Protein AF-A0AB35VUW5-F1 (afdb_monomer_lite)

pLDDT: mean 84.94, std 10.2, range [51.81, 95.38]

Sequence (110 aa):
MTDLNKEREAFEKLSEIAEILNEEKSHFNGDFYDLPFNSCAESFINGAWYAWQEKAKAQAVPEGYVLVPKVANKKMVNAGYEAHDGFYTNGQVQDVYQAMIKAIESGAEQ

Structure (mmCIF, N/CA/C/O backbone):
data_AF-A0AB35VUW5-F1
#
_entry.id   AF-A0AB35VUW5-F1
#
loop_
_atom_site.group_PDB
_atom_site.id
_atom_site.type_symbol
_atom_site.label_atom_id
_atom_site.label_alt_id
_atom_site.label_comp_id
_atom_site.label_asym_id
_atom_site.label_entity_id
_atom_site.label_seq_id
_atom_site.pdbx_PDB_ins_code
_atom_site.Cartn_x
_atom_site.Cartn_y
_atom_site.Cartn_z
_atom_site.occupancy
_atom_site.B_iso_or_equiv
_atom_site.auth_seq_id
_atom_site.auth_comp_id
_atom_site.auth_asym_id
_atom_site.auth_atom_id
_atom_site.pdbx_PDB_model_num
ATOM 1 N N . MET A 1 1 ? -2.215 -9.353 1.367 1.00 53.69 1 MET A N 1
ATOM 2 C CA . MET A 1 1 ? -1.343 -9.789 0.259 1.00 53.69 1 MET A CA 1
ATOM 3 C C . MET A 1 1 ? -1.299 -8.661 -0.754 1.00 53.69 1 MET A C 1
ATOM 5 O O . MET A 1 1 ? -2.361 -8.234 -1.194 1.00 53.69 1 MET A O 1
ATOM 9 N N . THR A 1 2 ? -0.117 -8.110 -1.021 1.00 66.81 2 THR A N 1
ATOM 10 C CA . THR A 1 2 ? 0.065 -7.042 -2.011 1.00 66.81 2 THR A CA 1
ATOM 11 C C . THR A 1 2 ? -0.295 -7.577 -3.392 1.00 66.81 2 THR A C 1
ATOM 13 O O . THR A 1 2 ? 0.171 -8.645 -3.784 1.00 66.81 2 THR A O 1
ATOM 16 N N . ASP A 1 3 ? -1.162 -6.864 -4.105 1.00 80.12 3 ASP A N 1
ATOM 17 C CA . ASP A 1 3 ? -1.543 -7.214 -5.470 1.00 80.12 3 ASP A CA 1
ATOM 18 C C . ASP A 1 3 ? -0.406 -6.799 -6.411 1.00 80.12 3 ASP A C 1
ATOM 20 O O . ASP A 1 3 ? -0.316 -5.646 -6.832 1.00 80.12 3 ASP A O 1
ATOM 24 N N . LEU A 1 4 ? 0.498 -7.739 -6.694 1.00 78.94 4 LEU A N 1
ATOM 25 C CA . LEU A 1 4 ? 1.692 -7.502 -7.510 1.00 78.94 4 LEU A CA 1
ATOM 26 C C . LEU A 1 4 ? 1.361 -6.975 -8.914 1.00 78.94 4 LEU A C 1
ATOM 28 O O . LEU A 1 4 ? 2.163 -6.240 -9.486 1.00 78.94 4 LEU A O 1
ATOM 32 N N . ASN A 1 5 ? 0.173 -7.280 -9.449 1.00 82.62 5 ASN A N 1
ATOM 33 C CA . ASN A 1 5 ? -0.254 -6.748 -10.742 1.00 82.62 5 ASN A CA 1
ATOM 34 C C . ASN A 1 5 ? -0.567 -5.252 -10.659 1.00 82.62 5 ASN A C 1
ATOM 36 O O . ASN A 1 5 ? -0.167 -4.503 -11.547 1.00 82.62 5 ASN A O 1
ATOM 40 N N . LYS A 1 6 ? -1.212 -4.797 -9.578 1.00 86.44 6 LYS A N 1
ATOM 41 C CA . LYS A 1 6 ? -1.453 -3.361 -9.357 1.00 86.44 6 LYS A CA 1
ATOM 42 C C . LYS A 1 6 ? -0.163 -2.589 -9.115 1.00 86.44 6 LYS A C 1
ATOM 44 O O . LYS A 1 6 ? -0.031 -1.473 -9.609 1.00 86.44 6 LYS A O 1
ATOM 49 N N . GLU A 1 7 ? 0.787 -3.179 -8.392 1.00 89.19 7 GLU A N 1
ATOM 50 C CA . GLU A 1 7 ? 2.104 -2.568 -8.178 1.00 89.19 7 GLU A CA 1
ATOM 51 C C . GLU A 1 7 ? 2.897 -2.450 -9.484 1.00 89.19 7 GLU A C 1
ATOM 53 O O . GLU A 1 7 ? 3.497 -1.407 -9.737 1.00 89.19 7 GLU A O 1
ATOM 58 N N . ARG A 1 8 ? 2.833 -3.467 -10.356 1.00 91.12 8 ARG A N 1
ATOM 59 C CA . ARG A 1 8 ? 3.411 -3.395 -11.706 1.00 91.12 8 ARG A CA 1
ATOM 60 C C . ARG A 1 8 ? 2.771 -2.282 -12.529 1.00 91.12 8 ARG A C 1
ATOM 62 O O . ARG A 1 8 ? 3.484 -1.446 -13.065 1.00 91.12 8 ARG A O 1
ATOM 69 N N . GLU A 1 9 ? 1.441 -2.212 -12.577 1.00 91.88 9 GLU A N 1
ATOM 70 C CA . GLU A 1 9 ? 0.739 -1.144 -13.303 1.00 91.88 9 GLU A CA 1
ATOM 71 C C . GLU A 1 9 ? 1.081 0.259 -12.782 1.00 91.88 9 GLU A C 1
ATOM 73 O O . GLU A 1 9 ? 1.069 1.220 -13.550 1.00 91.88 9 GLU A O 1
ATOM 78 N N . ALA A 1 10 ? 1.336 0.409 -11.479 1.00 92.06 10 ALA A N 1
ATOM 79 C CA . ALA A 1 10 ? 1.767 1.675 -10.894 1.00 92.06 10 ALA A CA 1
ATOM 80 C C . ALA A 1 10 ? 3.214 2.015 -11.281 1.00 92.06 10 ALA A C 1
ATOM 82 O O . ALA A 1 10 ? 3.493 3.160 -11.636 1.00 92.06 10 ALA A O 1
ATOM 83 N N . PHE A 1 11 ? 4.106 1.023 -11.261 1.00 94.38 11 PHE A N 1
ATOM 84 C CA . PHE A 1 11 ? 5.494 1.156 -11.696 1.00 94.38 11 PHE A CA 1
ATOM 85 C C . PHE A 1 11 ? 5.602 1.535 -13.183 1.00 94.38 11 PHE A C 1
ATOM 87 O O . PHE A 1 11 ? 6.298 2.488 -13.523 1.00 94.38 11 PHE A O 1
ATOM 94 N N . GLU A 1 12 ? 4.850 0.863 -14.061 1.00 93.69 12 GLU A N 1
ATOM 95 C CA . GLU A 1 12 ? 4.838 1.115 -15.514 1.00 93.69 12 GLU A CA 1
ATOM 96 C C . GLU A 1 12 ? 4.296 2.507 -15.887 1.00 93.69 12 GLU A C 1
ATOM 98 O O . GLU A 1 12 ? 4.541 2.987 -16.990 1.00 93.69 12 GLU A O 1
ATOM 103 N N . LYS A 1 13 ? 3.565 3.175 -14.983 1.00 95.38 13 LYS A N 1
ATOM 104 C CA . LYS A 1 13 ? 3.016 4.529 -15.190 1.00 95.38 13 LYS A CA 1
ATOM 105 C C . LYS A 1 13 ? 3.965 5.656 -14.782 1.00 95.38 13 LYS A C 1
ATOM 107 O O . LYS A 1 13 ? 3.630 6.820 -15.008 1.00 95.38 13 LYS A O 1
ATOM 112 N N . LEU A 1 14 ? 5.106 5.352 -14.161 1.00 95.12 14 LEU A N 1
ATOM 113 C CA . LEU A 1 14 ? 6.129 6.361 -13.881 1.00 95.12 14 LEU A CA 1
ATOM 114 C C . LEU A 1 14 ? 6.665 6.901 -15.207 1.00 95.12 14 LEU A C 1
ATOM 116 O O . LEU A 1 14 ? 6.961 6.112 -16.097 1.00 95.12 14 LEU A O 1
ATOM 120 N N . SER A 1 15 ? 6.800 8.222 -15.335 1.00 93.62 15 SER A N 1
ATOM 121 C CA . SER A 1 15 ? 7.176 8.891 -16.589 1.00 93.62 15 SER A CA 1
ATOM 122 C C . SER A 1 15 ? 8.413 8.281 -17.246 1.00 93.62 15 SER A C 1
ATOM 124 O O . SER A 1 15 ? 8.359 7.880 -18.404 1.00 93.62 15 SER A O 1
ATOM 126 N N . GLU A 1 16 ? 9.490 8.144 -16.478 1.00 91.12 16 GLU A N 1
ATOM 127 C CA . GLU A 1 16 ? 10.781 7.636 -16.933 1.00 91.12 16 GLU A CA 1
ATOM 128 C C . GLU A 1 16 ? 10.717 6.148 -17.291 1.00 91.12 16 GLU A C 1
ATOM 130 O O . GLU A 1 16 ? 11.391 5.698 -18.210 1.00 91.12 16 GLU A O 1
ATOM 135 N N . ILE A 1 17 ? 9.888 5.370 -16.589 1.00 93.00 17 ILE A N 1
ATOM 136 C CA . ILE A 1 17 ? 9.701 3.948 -16.889 1.00 93.00 17 ILE A CA 1
ATOM 137 C C . ILE A 1 17 ? 8.870 3.794 -18.162 1.00 93.00 17 ILE A C 1
ATOM 139 O O . ILE A 1 17 ? 9.279 3.080 -19.071 1.00 93.00 17 ILE A O 1
ATOM 143 N N . ALA A 1 18 ? 7.742 4.496 -18.263 1.00 92.06 18 ALA A N 1
ATOM 144 C CA . ALA A 1 18 ? 6.853 4.451 -19.418 1.00 92.06 18 ALA A CA 1
ATOM 145 C C . ALA A 1 18 ? 7.576 4.827 -20.721 1.00 92.06 18 ALA A C 1
ATOM 147 O O . ALA A 1 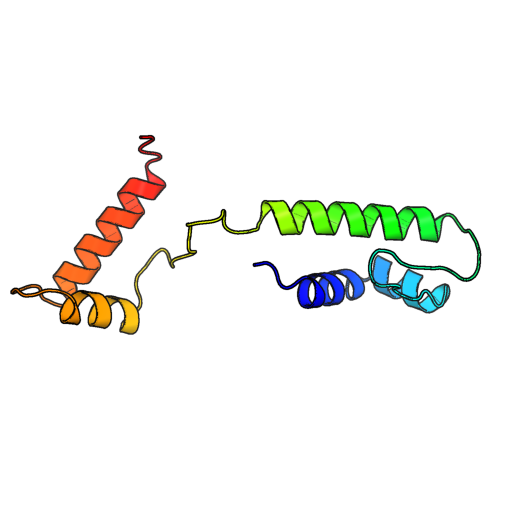18 ? 7.349 4.192 -21.751 1.00 92.06 18 ALA A O 1
ATOM 148 N N . GLU A 1 19 ? 8.453 5.834 -20.666 1.00 90.50 19 GLU A N 1
ATOM 149 C CA . GLU A 1 19 ? 9.286 6.253 -21.795 1.00 90.50 19 GLU A CA 1
ATOM 150 C C . GLU A 1 19 ? 10.202 5.114 -22.256 1.00 90.50 19 GLU A C 1
ATOM 152 O O . GLU A 1 19 ? 10.105 4.685 -23.406 1.00 90.50 19 GLU A O 1
ATOM 157 N N . ILE A 1 20 ? 10.988 4.532 -21.344 1.00 88.00 20 ILE A N 1
ATOM 158 C CA . ILE A 1 20 ? 11.912 3.437 -21.671 1.00 88.00 20 ILE A CA 1
ATOM 159 C C . ILE A 1 20 ? 11.158 2.197 -22.180 1.00 88.00 20 ILE A C 1
ATOM 161 O O . ILE A 1 20 ? 11.548 1.612 -23.191 1.00 88.00 20 ILE A O 1
ATOM 165 N N . LEU A 1 21 ? 10.064 1.795 -21.520 1.00 88.50 21 LEU A N 1
ATOM 166 C CA . LEU A 1 21 ? 9.268 0.629 -21.930 1.00 88.50 21 LEU A CA 1
ATOM 167 C C . LEU A 1 21 ? 8.733 0.790 -23.364 1.00 88.50 21 LEU A C 1
ATOM 169 O O . LEU A 1 21 ? 8.677 -0.185 -24.119 1.00 88.50 21 LEU A O 1
ATOM 173 N N . ASN A 1 22 ? 8.344 2.014 -23.739 1.00 87.44 22 ASN A N 1
ATOM 174 C CA . ASN A 1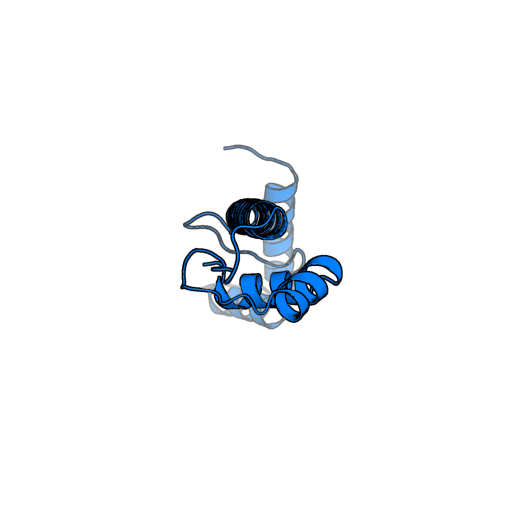 22 ? 7.816 2.338 -25.060 1.00 87.44 22 ASN A CA 1
ATOM 175 C C . ASN A 1 22 ? 8.912 2.440 -26.133 1.00 87.44 22 ASN A C 1
ATOM 177 O O . ASN A 1 22 ? 8.732 1.909 -27.231 1.00 87.44 22 ASN A O 1
ATOM 181 N N . GLU A 1 23 ? 10.031 3.104 -25.834 1.00 85.62 23 GLU A N 1
ATOM 182 C CA . GLU A 1 23 ? 11.155 3.257 -2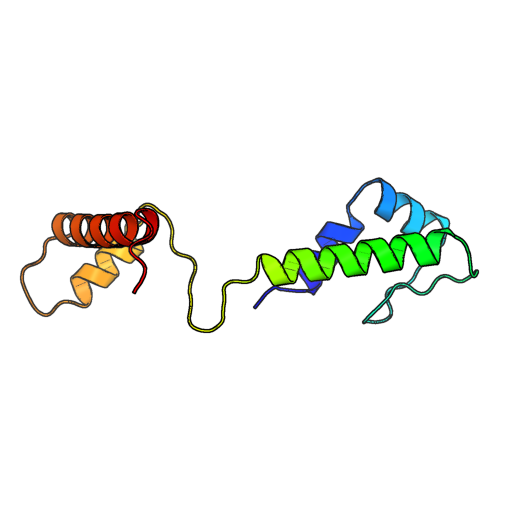6.769 1.00 85.62 23 GLU A CA 1
ATOM 183 C C . GLU A 1 23 ? 11.801 1.914 -27.102 1.00 85.62 23 GLU A C 1
ATOM 185 O O . GLU A 1 23 ? 12.007 1.579 -28.272 1.00 85.62 23 GLU A O 1
ATOM 190 N N . GLU A 1 24 ? 12.053 1.113 -26.073 1.00 81.88 24 GLU A N 1
ATOM 191 C CA . GLU A 1 24 ? 12.784 -0.138 -26.209 1.00 81.88 24 GLU A CA 1
ATOM 192 C C . GLU A 1 24 ? 11.874 -1.341 -26.512 1.00 81.88 24 GLU A C 1
ATOM 194 O O . GLU A 1 24 ? 12.357 -2.452 -26.730 1.00 81.88 24 GLU A O 1
ATOM 199 N N . LYS A 1 25 ? 10.547 -1.140 -26.552 1.00 81.31 25 LYS A N 1
ATOM 200 C CA . LYS A 1 25 ? 9.537 -2.190 -26.795 1.00 81.31 25 LYS A CA 1
ATOM 201 C C . LYS A 1 25 ? 9.716 -3.407 -25.880 1.00 81.31 25 LYS A C 1
ATOM 203 O O . LYS A 1 25 ? 9.618 -4.550 -26.323 1.00 81.31 25 LYS A O 1
ATOM 208 N N . SER A 1 26 ? 10.006 -3.148 -24.610 1.00 80.50 26 SER A N 1
ATOM 209 C CA . SER A 1 26 ? 10.232 -4.198 -23.617 1.00 80.50 26 SER A CA 1
ATOM 210 C C . SER A 1 26 ? 8.970 -5.020 -23.348 1.00 80.50 26 SER A C 1
ATOM 212 O O . SER A 1 26 ? 7.847 -4.514 -23.467 1.00 80.50 26 SER A O 1
ATOM 214 N N . HIS A 1 27 ? 9.152 -6.255 -22.892 1.00 84.06 27 HIS A N 1
ATOM 215 C CA . HIS A 1 27 ? 8.058 -7.130 -22.490 1.00 84.06 27 HIS A CA 1
ATOM 216 C C . HIS A 1 27 ? 8.292 -7.690 -21.091 1.00 84.06 27 HIS A C 1
ATOM 218 O O . HIS A 1 27 ? 9.360 -8.208 -20.790 1.00 84.06 27 HIS A O 1
ATOM 224 N N . PHE A 1 28 ? 7.275 -7.620 -20.236 1.00 87.81 28 PHE A N 1
ATOM 225 C CA . PHE A 1 28 ? 7.326 -8.248 -18.921 1.00 87.81 28 PHE A CA 1
ATOM 226 C C . PHE A 1 28 ? 7.095 -9.761 -19.046 1.00 87.81 28 PHE A C 1
ATOM 228 O O . PHE A 1 28 ? 6.059 -10.183 -19.563 1.00 87.81 28 PHE A O 1
ATOM 235 N N . ASN A 1 29 ? 8.037 -10.576 -18.567 1.00 87.38 29 ASN A N 1
ATOM 236 C CA . ASN A 1 29 ? 7.993 -12.040 -18.693 1.00 87.38 29 ASN A CA 1
ATOM 237 C C . ASN A 1 29 ? 7.388 -12.764 -17.476 1.00 87.38 29 ASN A C 1
ATOM 239 O O . ASN A 1 29 ? 7.259 -13.987 -17.486 1.00 87.38 29 ASN A O 1
ATOM 243 N N . GLY A 1 30 ? 6.985 -12.014 -16.450 1.00 84.50 30 GLY A N 1
ATOM 244 C CA . GLY A 1 30 ? 6.441 -12.538 -15.195 1.00 84.50 30 GLY A CA 1
ATOM 245 C C . GLY A 1 30 ? 7.305 -12.185 -13.991 1.00 84.50 30 GLY A C 1
ATOM 246 O O . GLY A 1 30 ? 6.759 -11.894 -12.928 1.00 84.50 30 GLY A O 1
ATOM 247 N N . ASP A 1 31 ? 8.620 -12.109 -14.189 1.00 84.75 31 ASP A N 1
ATOM 248 C CA . ASP A 1 31 ? 9.579 -11.776 -13.135 1.00 84.75 31 ASP A CA 1
ATOM 249 C C . ASP A 1 31 ? 10.313 -10.461 -13.441 1.00 84.75 31 ASP A C 1
ATOM 251 O O . ASP A 1 31 ? 10.421 -9.591 -12.570 1.00 84.75 31 ASP A O 1
ATOM 255 N N . PHE A 1 32 ? 10.741 -10.282 -14.694 1.00 87.00 32 PHE A N 1
ATOM 256 C CA . PHE A 1 32 ? 11.552 -9.158 -15.169 1.00 87.00 32 PHE A CA 1
ATOM 257 C C . PHE A 1 32 ? 11.071 -8.631 -16.529 1.00 87.00 32 PHE A C 1
ATOM 259 O O . PHE A 1 32 ? 10.193 -9.210 -17.175 1.00 87.00 32 PHE A O 1
ATOM 266 N N . TYR A 1 33 ? 11.640 -7.505 -16.956 1.00 89.06 33 TYR A N 1
ATOM 267 C CA . TYR A 1 33 ? 11.448 -6.953 -18.292 1.00 89.06 33 TYR A CA 1
ATOM 268 C C . TYR A 1 33 ? 12.544 -7.470 -19.221 1.00 89.06 33 TYR A C 1
ATOM 270 O O . TYR A 1 33 ? 13.728 -7.232 -18.975 1.00 89.06 33 TYR A O 1
ATOM 278 N N . ASP A 1 34 ? 12.124 -8.142 -20.290 1.00 84.94 34 ASP A N 1
ATOM 279 C CA . ASP A 1 34 ? 12.976 -8.564 -21.394 1.00 84.94 34 ASP A CA 1
ATOM 280 C C . ASP A 1 34 ? 13.015 -7.455 -22.444 1.00 84.94 34 ASP A C 1
ATOM 282 O O . ASP A 1 34 ? 11.976 -6.986 -22.928 1.00 84.94 34 ASP A O 1
ATOM 286 N N . LEU A 1 35 ? 14.224 -7.046 -22.811 1.00 73.81 35 LEU A N 1
ATOM 287 C CA . LEU A 1 35 ? 14.463 -6.035 -23.830 1.00 73.81 35 LEU A CA 1
ATOM 288 C C . LEU A 1 35 ? 15.104 -6.678 -25.069 1.00 73.81 35 LEU A C 1
ATOM 290 O O . LEU A 1 35 ? 15.977 -7.538 -24.943 1.00 73.81 35 LEU A O 1
ATOM 294 N N . PRO A 1 36 ? 14.680 -6.298 -26.290 1.00 68.75 36 PRO A N 1
ATOM 295 C CA . PRO A 1 36 ? 15.170 -6.904 -27.531 1.00 68.75 36 PRO A CA 1
ATOM 296 C C . PRO A 1 36 ? 16.661 -6.638 -27.798 1.00 68.75 36 PRO A C 1
ATOM 298 O O . PRO A 1 36 ? 17.266 -7.329 -28.620 1.00 68.75 36 PRO A O 1
ATOM 301 N N . PHE A 1 37 ? 17.266 -5.674 -27.099 1.00 63.62 37 PHE A N 1
ATOM 302 C CA . PHE A 1 37 ? 18.696 -5.389 -27.130 1.00 63.62 37 PHE A CA 1
ATOM 303 C C . PHE A 1 37 ? 19.219 -5.253 -25.701 1.00 63.62 37 PHE A C 1
ATOM 305 O O . PHE A 1 37 ? 18.643 -4.521 -24.903 1.00 63.62 37 PHE A O 1
ATOM 312 N N . ASN A 1 38 ? 20.336 -5.921 -25.399 1.00 60.28 38 ASN A N 1
ATOM 313 C CA . ASN A 1 38 ? 21.009 -5.801 -24.107 1.00 60.28 38 ASN A CA 1
ATOM 314 C C . ASN A 1 38 ? 21.593 -4.383 -23.982 1.00 60.28 38 ASN A C 1
ATOM 316 O O . ASN A 1 38 ? 22.658 -4.082 -24.531 1.00 60.28 38 ASN A O 1
ATOM 320 N N . SER A 1 39 ? 20.840 -3.495 -23.338 1.00 68.06 39 SER A N 1
ATOM 321 C CA . SER A 1 39 ? 21.151 -2.077 -23.196 1.00 68.06 39 SER A CA 1
ATOM 322 C C . SER A 1 39 ? 21.245 -1.697 -21.719 1.00 68.06 39 SER A C 1
ATOM 324 O O . SER A 1 39 ? 20.719 -2.372 -20.832 1.00 68.06 39 SER A O 1
ATOM 326 N N . CYS A 1 40 ? 21.897 -0.570 -21.425 1.00 76.56 40 CYS A N 1
ATOM 327 C CA . CYS A 1 40 ? 21.923 -0.011 -20.070 1.00 76.56 40 CYS A CA 1
ATOM 328 C C . CYS A 1 40 ? 20.507 0.211 -19.496 1.00 76.56 40 CYS A C 1
ATOM 330 O O . CYS A 1 40 ? 20.343 0.238 -18.275 1.00 76.56 40 CYS A O 1
ATOM 332 N N . ALA A 1 41 ? 19.493 0.343 -20.360 1.00 81.81 41 ALA A N 1
ATOM 333 C CA . ALA A 1 41 ? 18.102 0.514 -19.971 1.00 81.81 41 ALA A CA 1
ATOM 334 C C . ALA A 1 41 ? 17.503 -0.754 -19.332 1.00 81.81 41 ALA A C 1
ATOM 336 O O . ALA A 1 41 ? 16.715 -0.641 -18.396 1.00 81.81 41 ALA A O 1
ATOM 337 N N . GLU A 1 42 ? 17.937 -1.950 -19.748 1.00 84.81 42 GLU A N 1
ATOM 338 C CA . GLU A 1 42 ? 17.497 -3.225 -19.158 1.00 84.81 42 GLU A CA 1
ATOM 339 C C . GLU A 1 42 ? 17.941 -3.370 -17.713 1.00 84.81 42 GLU A C 1
ATOM 341 O O . GLU A 1 42 ? 17.131 -3.622 -16.818 1.00 84.81 42 GLU A O 1
ATOM 346 N N . SER A 1 43 ? 19.229 -3.133 -17.471 1.00 86.81 43 SER A N 1
ATOM 347 C CA . SER A 1 43 ? 19.779 -3.152 -16.116 1.00 86.81 43 SER A CA 1
ATOM 348 C C . SER A 1 43 ? 19.108 -2.103 -15.224 1.00 86.81 43 SER A C 1
ATOM 350 O O . SER A 1 43 ? 18.843 -2.370 -14.051 1.00 86.81 43 SER A O 1
ATOM 352 N N . PHE A 1 44 ? 18.795 -0.924 -15.775 1.00 89.69 44 PHE A N 1
ATOM 353 C CA . PHE A 1 44 ? 18.095 0.127 -15.042 1.00 89.69 44 PHE A CA 1
ATOM 354 C C . PHE A 1 44 ? 16.661 -0.274 -14.676 1.00 89.69 44 PHE A C 1
ATOM 356 O O . PHE A 1 44 ? 16.317 -0.237 -13.495 1.00 89.69 44 PHE A O 1
ATOM 363 N N . ILE A 1 45 ? 15.838 -0.689 -15.647 1.00 91.25 45 ILE A N 1
ATOM 364 C CA . ILE A 1 45 ? 14.437 -1.061 -15.401 1.00 91.25 45 ILE A CA 1
ATOM 365 C C . ILE A 1 45 ? 14.346 -2.233 -14.433 1.00 91.25 45 ILE A C 1
ATOM 367 O O . ILE A 1 45 ? 13.575 -2.164 -13.478 1.00 91.25 45 ILE A O 1
ATOM 371 N N . ASN A 1 46 ? 15.137 -3.288 -14.635 1.00 91.38 46 ASN A N 1
ATOM 372 C CA . ASN A 1 46 ? 15.074 -4.465 -13.772 1.00 91.38 46 ASN A CA 1
ATOM 373 C C . ASN A 1 46 ? 15.572 -4.153 -12.353 1.00 91.38 46 ASN A C 1
ATOM 375 O O . ASN A 1 46 ? 14.986 -4.629 -11.380 1.00 91.38 46 ASN A O 1
ATOM 379 N N . GLY A 1 47 ? 16.577 -3.282 -12.209 1.00 92.50 47 GLY A N 1
ATOM 380 C CA . GLY A 1 47 ? 16.998 -2.767 -10.905 1.00 92.50 47 GLY A CA 1
ATOM 381 C C . GLY A 1 47 ? 15.921 -1.917 -10.219 1.00 92.50 47 GLY A C 1
ATOM 382 O O . GLY A 1 47 ? 15.648 -2.097 -9.030 1.00 92.50 47 GLY A O 1
ATOM 383 N N . ALA A 1 48 ? 15.270 -1.020 -10.963 1.00 93.38 48 ALA A N 1
ATOM 384 C CA . ALA A 1 48 ? 14.183 -0.185 -10.457 1.00 93.38 48 ALA A CA 1
ATOM 385 C C . ALA A 1 48 ? 12.955 -1.023 -10.065 1.00 93.38 48 ALA A C 1
ATOM 387 O O . ALA A 1 48 ? 12.359 -0.787 -9.012 1.00 93.38 48 ALA A O 1
ATOM 388 N N . TRP A 1 49 ? 12.616 -2.033 -10.868 1.00 93.88 49 TRP A N 1
ATOM 389 C CA . TRP A 1 49 ? 11.528 -2.967 -10.599 1.00 93.88 49 TRP A CA 1
ATOM 390 C C . TRP A 1 49 ? 11.791 -3.785 -9.336 1.00 93.88 49 TRP A C 1
ATOM 392 O O . TRP A 1 49 ? 10.933 -3.842 -8.455 1.00 93.88 49 TRP A O 1
ATOM 402 N N . TYR A 1 50 ? 13.003 -4.323 -9.180 1.00 92.38 50 TYR A N 1
ATOM 403 C CA . TYR A 1 50 ? 13.405 -5.021 -7.959 1.00 92.38 50 TYR A CA 1
ATOM 404 C C . TYR A 1 50 ? 13.266 -4.128 -6.716 1.00 92.38 50 TYR A C 1
ATOM 406 O O . TYR A 1 50 ? 12.649 -4.519 -5.724 1.00 92.38 50 TYR A O 1
ATOM 414 N N . ALA A 1 51 ? 13.777 -2.894 -6.771 1.00 91.50 51 ALA A N 1
ATOM 415 C CA . ALA A 1 51 ? 13.657 -1.951 -5.658 1.00 91.50 51 ALA A CA 1
ATOM 416 C C . ALA A 1 51 ? 12.190 -1.607 -5.336 1.00 91.50 51 ALA A C 1
ATOM 418 O O . ALA A 1 51 ? 11.823 -1.472 -4.164 1.00 91.50 51 ALA A O 1
ATOM 419 N N . TRP A 1 52 ? 11.337 -1.498 -6.359 1.00 92.00 52 TRP A N 1
ATOM 420 C CA . TRP A 1 52 ? 9.901 -1.290 -6.185 1.00 92.00 52 TRP A CA 1
ATOM 421 C C . TRP A 1 52 ? 9.240 -2.474 -5.479 1.00 92.00 52 TRP A C 1
ATOM 423 O O . TRP A 1 52 ? 8.492 -2.276 -4.522 1.00 92.00 52 TRP A O 1
ATOM 433 N N . GLN A 1 53 ? 9.549 -3.702 -5.901 1.00 88.12 53 GLN A N 1
ATOM 434 C CA . GLN A 1 53 ? 9.041 -4.918 -5.269 1.00 88.12 53 GLN A CA 1
ATOM 435 C C . GLN A 1 53 ? 9.447 -5.000 -3.794 1.00 88.12 53 GLN A C 1
ATOM 437 O O . GLN A 1 53 ? 8.597 -5.276 -2.949 1.00 88.12 53 GLN A O 1
ATOM 442 N N . GLU A 1 54 ? 10.707 -4.719 -3.457 1.00 88.19 54 GLU A N 1
ATOM 443 C CA . GLU A 1 54 ? 11.173 -4.720 -2.064 1.00 88.19 54 GLU A CA 1
ATOM 444 C C . GLU A 1 54 ? 10.456 -3.659 -1.219 1.00 88.19 54 GLU A C 1
ATOM 446 O O . G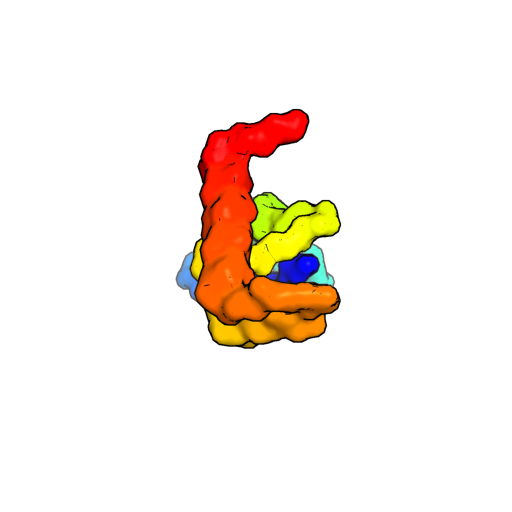LU A 1 54 ? 10.020 -3.935 -0.099 1.00 88.19 54 GLU A O 1
ATOM 451 N N . LYS A 1 55 ? 10.225 -2.465 -1.776 1.00 85.12 55 LYS A N 1
ATOM 452 C CA . LYS A 1 55 ? 9.420 -1.429 -1.117 1.00 85.12 55 LYS A CA 1
ATOM 453 C C . LYS A 1 55 ? 7.966 -1.870 -0.917 1.00 85.12 55 LYS A C 1
ATOM 455 O O . LYS A 1 55 ? 7.411 -1.661 0.161 1.00 85.12 55 LYS A O 1
ATOM 460 N N . ALA A 1 56 ? 7.352 -2.484 -1.926 1.00 82.62 56 ALA A N 1
ATOM 461 C CA . ALA A 1 56 ? 5.975 -2.968 -1.864 1.00 82.62 56 ALA A CA 1
ATOM 462 C C . ALA A 1 56 ? 5.810 -4.123 -0.858 1.00 82.62 56 ALA A C 1
ATOM 464 O O . ALA A 1 56 ? 4.792 -4.202 -0.166 1.00 82.62 56 ALA A O 1
ATOM 465 N N . LYS A 1 57 ? 6.826 -4.986 -0.721 1.00 76.94 57 LYS A N 1
ATOM 466 C CA . LYS A 1 57 ? 6.902 -6.019 0.326 1.00 76.94 57 LYS A CA 1
ATOM 467 C C . LYS A 1 57 ? 7.066 -5.406 1.716 1.00 76.94 57 LYS A C 1
ATOM 469 O O . LYS A 1 57 ? 6.394 -5.842 2.640 1.00 76.94 57 LYS A O 1
ATOM 474 N N . ALA A 1 58 ? 7.897 -4.374 1.871 1.00 73.44 58 ALA A N 1
ATOM 475 C CA . ALA A 1 58 ? 8.081 -3.682 3.151 1.00 73.44 58 ALA A CA 1
ATOM 476 C C . ALA A 1 58 ? 6.828 -2.913 3.612 1.00 73.44 58 ALA A C 1
ATOM 478 O O . ALA A 1 58 ? 6.627 -2.711 4.806 1.00 73.44 58 ALA A O 1
ATOM 479 N N . GLN A 1 59 ? 5.973 -2.493 2.676 1.00 68.44 59 GLN A N 1
ATOM 480 C CA . GLN A 1 59 ? 4.659 -1.911 2.974 1.00 68.44 59 GLN A CA 1
ATOM 481 C C . GLN A 1 59 ? 3.556 -2.961 3.158 1.00 68.44 59 GLN A C 1
ATOM 483 O O . GLN A 1 59 ? 2.420 -2.604 3.485 1.00 68.44 59 GLN A O 1
ATOM 488 N N . ALA A 1 60 ? 3.856 -4.246 2.955 1.00 70.00 60 ALA A N 1
ATOM 489 C CA . ALA A 1 60 ? 2.883 -5.293 3.189 1.00 70.00 60 ALA A CA 1
ATOM 490 C C . ALA A 1 60 ? 2.583 -5.388 4.688 1.00 70.00 60 ALA A C 1
ATOM 492 O O . ALA A 1 60 ? 3.472 -5.432 5.535 1.00 70.00 60 ALA A O 1
ATOM 493 N N . VAL A 1 61 ? 1.293 -5.438 5.007 1.00 72.56 61 VAL A N 1
ATOM 494 C CA . VAL A 1 61 ? 0.816 -5.735 6.357 1.00 72.56 61 VAL A CA 1
ATOM 495 C C . VAL A 1 61 ? 1.378 -7.101 6.767 1.00 72.56 61 VAL A C 1
ATOM 497 O O . VAL A 1 61 ? 1.174 -8.052 6.002 1.00 72.56 61 VAL A O 1
ATOM 500 N N . PRO A 1 62 ? 2.074 -7.222 7.915 1.00 75.75 62 PRO A N 1
ATOM 501 C CA . PRO A 1 62 ? 2.621 -8.499 8.356 1.00 75.75 62 PRO A CA 1
ATOM 502 C C . PRO A 1 62 ? 1.540 -9.581 8.463 1.00 75.75 62 PRO A C 1
ATOM 504 O O . PRO A 1 62 ? 0.363 -9.288 8.693 1.00 75.75 62 PRO A O 1
ATOM 507 N N . GLU A 1 63 ? 1.934 -10.844 8.304 1.00 79.00 63 GLU A N 1
ATOM 508 C CA . GLU A 1 63 ? 1.005 -11.965 8.442 1.00 79.00 63 GLU A CA 1
ATOM 509 C C . GLU A 1 63 ? 0.383 -11.986 9.849 1.00 79.00 63 GLU A C 1
ATOM 511 O O . GLU A 1 63 ? 1.070 -11.788 10.848 1.00 79.00 63 GLU A O 1
ATOM 516 N N . GLY A 1 64 ? -0.938 -12.170 9.924 1.00 81.38 64 GLY A N 1
ATOM 517 C CA . GLY A 1 64 ? -1.700 -12.089 11.177 1.00 81.38 64 GLY A CA 1
ATOM 518 C C . GLY A 1 64 ? -2.147 -10.677 11.578 1.00 81.38 64 GLY A C 1
ATOM 519 O O . GLY A 1 64 ? -2.922 -10.542 12.522 1.00 81.38 64 GLY A O 1
ATOM 520 N N . TYR A 1 65 ? -1.735 -9.634 10.849 1.00 83.81 65 TYR A N 1
ATOM 521 C CA . TYR A 1 65 ? -2.149 -8.252 11.095 1.00 83.81 65 TYR A CA 1
ATOM 522 C C . TYR A 1 65 ? -3.140 -7.761 10.033 1.00 83.81 65 TYR A C 1
ATOM 524 O O . TYR A 1 65 ? -3.161 -8.222 8.890 1.00 83.81 65 TYR A O 1
ATOM 532 N N . VAL A 1 66 ? -3.967 -6.782 10.408 1.00 86.06 66 VAL A N 1
ATOM 533 C CA . VAL A 1 66 ? -4.898 -6.089 9.506 1.00 86.06 66 VAL A CA 1
ATOM 534 C C . VAL A 1 66 ? -4.748 -4.579 9.655 1.00 86.06 66 VAL A C 1
ATOM 536 O O . VAL A 1 66 ? -4.575 -4.069 10.761 1.00 86.06 66 VAL A O 1
ATOM 539 N N . LEU A 1 67 ? -4.834 -3.849 8.540 1.00 86.19 67 LEU A N 1
ATOM 540 C CA . LEU A 1 67 ? -4.913 -2.390 8.583 1.00 86.19 67 LEU A CA 1
ATOM 541 C C . LEU A 1 67 ? -6.319 -1.971 8.986 1.00 86.19 67 LEU A C 1
ATOM 543 O O . LEU A 1 67 ? -7.306 -2.363 8.362 1.00 86.19 67 LEU A O 1
ATOM 547 N N . VAL A 1 68 ? -6.389 -1.124 10.005 1.00 90.38 68 VAL A N 1
ATOM 548 C CA . VAL A 1 68 ? -7.632 -0.537 10.493 1.00 90.38 68 VAL A CA 1
ATOM 549 C C . VAL A 1 68 ? -7.507 0.992 10.498 1.00 90.38 68 VAL A C 1
ATOM 551 O O . VAL A 1 68 ? -6.415 1.521 10.716 1.00 90.38 68 VAL A O 1
ATOM 554 N N . PRO A 1 69 ? -8.586 1.742 10.214 1.00 91.25 69 PRO A N 1
ATOM 555 C CA . PRO A 1 69 ? -8.543 3.204 10.208 1.00 91.25 69 PRO A CA 1
ATOM 556 C C . PRO A 1 69 ? -8.309 3.761 11.618 1.00 91.25 69 PRO A C 1
ATOM 558 O O . PRO A 1 69 ? -8.808 3.213 12.589 1.00 91.25 69 PRO A O 1
ATOM 561 N N . LYS A 1 70 ? -7.644 4.911 11.770 1.00 93.25 70 LYS A N 1
ATOM 562 C CA . LYS A 1 70 ? -7.443 5.509 13.111 1.00 93.25 70 LYS A CA 1
ATOM 563 C C . LYS A 1 70 ? -8.745 5.851 13.846 1.00 93.25 70 LYS A C 1
ATOM 565 O O . LYS A 1 70 ? -8.770 5.888 15.069 1.00 93.25 70 LYS A O 1
ATOM 570 N N . VAL A 1 71 ? -9.823 6.084 13.097 1.00 94.12 71 VAL A N 1
ATOM 571 C CA . VAL A 1 71 ? -11.170 6.343 13.615 1.00 94.12 71 VAL A CA 1
ATOM 572 C C . VAL A 1 71 ? -12.118 5.309 13.017 1.00 94.12 71 VAL A C 1
ATOM 574 O O . VAL A 1 71 ? -12.185 5.166 11.794 1.00 94.12 71 VAL A O 1
ATOM 577 N N . ALA A 1 72 ? -12.851 4.586 13.866 1.00 94.06 72 ALA A N 1
ATOM 578 C CA . ALA A 1 72 ? -13.832 3.612 13.403 1.00 94.06 72 ALA A CA 1
ATOM 579 C C . ALA A 1 72 ? -14.973 4.291 12.630 1.00 94.06 72 ALA A C 1
ATOM 581 O O . ALA A 1 72 ? -15.454 5.368 12.983 1.00 94.06 72 ALA A O 1
ATOM 582 N N . ASN A 1 73 ? -15.411 3.639 11.553 1.00 94.62 73 ASN A N 1
ATOM 583 C CA . ASN A 1 73 ? -16.595 4.056 10.810 1.00 94.62 73 ASN A CA 1
ATOM 584 C C . ASN A 1 73 ? -17.861 3.400 11.388 1.00 94.62 73 ASN A C 1
ATOM 586 O O . ASN A 1 73 ? -17.794 2.438 12.152 1.00 94.62 73 ASN A O 1
ATOM 590 N N . LYS A 1 74 ? -19.037 3.872 10.958 1.00 94.31 74 LYS A N 1
ATOM 591 C CA . LYS A 1 74 ? -20.332 3.383 11.459 1.00 94.31 74 LYS A CA 1
ATOM 592 C C . LYS A 1 74 ? -20.514 1.863 11.334 1.00 94.31 74 LYS A C 1
ATOM 594 O O . LYS A 1 74 ? -21.113 1.261 12.216 1.00 94.31 74 LYS A O 1
ATOM 599 N N . LYS A 1 75 ? -19.999 1.234 10.268 1.00 94.94 75 LYS A N 1
ATOM 600 C CA . LYS A 1 75 ? -20.101 -0.226 10.094 1.00 94.94 75 LYS A CA 1
ATOM 601 C C . LYS A 1 75 ? -19.275 -0.971 11.141 1.00 94.94 75 LYS A C 1
ATOM 603 O O . LYS A 1 75 ? -19.762 -1.942 11.701 1.00 94.94 75 LYS A O 1
ATOM 608 N N . MET A 1 76 ? -18.062 -0.497 11.425 1.00 93.88 76 MET A N 1
ATOM 609 C CA . MET A 1 76 ? -17.192 -1.085 12.450 1.00 93.88 76 MET A CA 1
ATOM 610 C C . MET A 1 76 ? -17.791 -0.942 13.851 1.00 93.88 76 MET A C 1
ATOM 612 O O . MET A 1 76 ? -17.805 -1.906 14.608 1.00 93.88 76 MET A O 1
ATOM 616 N N . VAL A 1 77 ? -18.3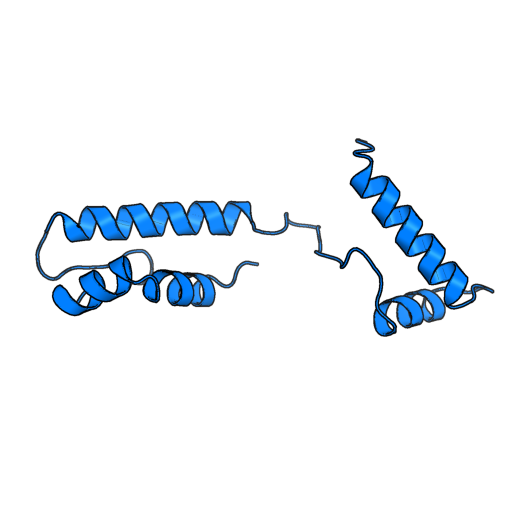31 0.240 14.172 1.00 93.44 77 VAL A N 1
ATOM 617 C CA . VAL A 1 77 ? -18.985 0.498 15.466 1.00 93.44 77 VAL A CA 1
ATOM 618 C C . VAL A 1 77 ? -20.199 -0.406 15.659 1.00 93.44 77 VAL A C 1
ATOM 620 O O . VAL A 1 77 ? -20.325 -1.041 16.700 1.00 93.44 77 VAL A O 1
ATOM 623 N N . ASN A 1 78 ? -21.062 -0.512 14.646 1.00 91.44 78 ASN A N 1
ATOM 624 C CA . ASN A 1 78 ? -22.230 -1.385 14.712 1.00 91.44 78 ASN A CA 1
ATOM 625 C C . ASN A 1 78 ? -21.831 -2.859 14.874 1.00 91.44 78 ASN A C 1
ATOM 627 O O . ASN A 1 78 ? -22.420 -3.549 15.694 1.00 91.44 78 ASN A O 1
ATOM 631 N N . ALA A 1 79 ? -20.804 -3.326 14.155 1.00 91.69 79 ALA A N 1
ATOM 632 C CA . ALA A 1 79 ? -20.321 -4.699 14.294 1.00 91.69 79 ALA A CA 1
ATOM 633 C C . ALA A 1 79 ? -19.801 -4.988 15.714 1.00 91.69 79 ALA A C 1
ATOM 635 O O . ALA A 1 79 ? -20.089 -6.043 16.269 1.00 91.69 79 ALA A O 1
ATOM 636 N N . GLY A 1 80 ? -19.076 -4.043 16.324 1.00 89.44 80 GLY A N 1
ATOM 637 C CA . GLY A 1 80 ? -18.635 -4.171 17.716 1.00 89.44 80 GLY A CA 1
ATOM 638 C C . GLY A 1 80 ? -19.793 -4.155 18.720 1.00 89.44 80 GLY A C 1
ATOM 639 O O . GLY A 1 80 ? -19.755 -4.890 19.700 1.00 89.44 80 GLY A O 1
ATOM 640 N N . TYR A 1 81 ? -20.834 -3.358 18.458 1.00 88.31 81 TYR A N 1
ATOM 641 C CA . TYR A 1 81 ? -22.057 -3.325 19.265 1.00 88.31 81 TYR A CA 1
ATOM 642 C C . TYR A 1 81 ? -22.827 -4.652 19.190 1.00 88.31 81 TYR A C 1
ATOM 644 O O . TYR A 1 81 ? -23.212 -5.193 20.220 1.00 88.31 81 TYR A O 1
ATOM 652 N N . GLU A 1 82 ? -23.008 -5.198 17.985 1.00 89.81 82 GLU A N 1
ATOM 653 C CA . GLU A 1 82 ? -23.733 -6.455 17.745 1.00 89.81 82 GLU A CA 1
ATOM 654 C C . GLU A 1 82 ? -22.987 -7.690 18.269 1.00 89.81 82 GLU A C 1
ATOM 656 O O . GLU A 1 82 ? -23.618 -8.674 18.646 1.00 89.81 82 GLU A O 1
ATOM 661 N N . ALA A 1 83 ? -21.652 -7.652 18.306 1.00 86.38 83 ALA A N 1
ATOM 662 C CA . ALA A 1 83 ? -20.826 -8.758 18.788 1.00 86.38 83 ALA A CA 1
ATOM 663 C C . ALA A 1 83 ? -20.796 -8.893 20.321 1.00 86.38 83 ALA A C 1
ATOM 665 O O . ALA A 1 83 ? -20.252 -9.873 20.833 1.00 86.38 83 ALA A O 1
ATOM 666 N N . HIS A 1 84 ? -21.323 -7.914 21.059 1.00 78.94 84 HIS A N 1
ATOM 667 C CA . HIS A 1 84 ? -21.250 -7.895 22.512 1.00 78.94 84 HIS A CA 1
ATOM 668 C C . HIS A 1 84 ? -22.565 -8.331 23.168 1.00 78.94 84 HIS A C 1
ATOM 670 O O . HIS A 1 84 ? -23.626 -7.783 22.892 1.00 78.94 84 HIS A O 1
ATOM 676 N N . ASP A 1 85 ? -22.481 -9.254 24.126 1.00 72.94 85 ASP A N 1
ATOM 677 C CA . ASP A 1 85 ? -23.637 -9.843 24.821 1.00 72.94 85 ASP A CA 1
ATOM 678 C C . ASP A 1 85 ? -24.086 -9.023 26.058 1.00 72.94 85 ASP A C 1
ATOM 680 O O . ASP A 1 85 ? -24.461 -9.546 27.105 1.00 72.94 85 ASP A O 1
ATOM 684 N N . GLY A 1 86 ? -23.994 -7.693 25.981 1.00 70.94 86 GLY A N 1
ATOM 685 C CA . GLY A 1 86 ? -24.264 -6.790 27.107 1.00 70.94 86 GLY A CA 1
ATOM 686 C C . GLY A 1 86 ? -24.403 -5.319 26.708 1.00 70.94 86 GLY A C 1
ATOM 687 O O . GLY A 1 86 ? -24.282 -4.970 25.538 1.00 70.94 86 GLY A O 1
ATOM 688 N N . PHE A 1 87 ? -24.649 -4.441 27.684 1.00 68.81 87 PHE A N 1
ATOM 689 C CA . PHE A 1 87 ? -25.082 -3.053 27.456 1.00 68.81 87 PHE A CA 1
ATOM 690 C C . PHE A 1 87 ? -23.945 -2.083 27.103 1.00 68.81 87 PHE A C 1
ATOM 692 O O . PHE A 1 87 ? -23.654 -1.155 27.860 1.00 68.81 87 PHE A O 1
ATOM 699 N N . TYR A 1 88 ? -23.319 -2.255 25.942 1.00 80.69 88 TYR A N 1
ATOM 700 C CA . TYR A 1 88 ? -22.606 -1.142 25.321 1.00 80.69 88 TYR A CA 1
ATOM 701 C C . TYR A 1 88 ? -23.568 -0.303 24.495 1.00 80.69 88 TYR A C 1
ATOM 703 O O . TYR A 1 88 ? -24.518 -0.810 23.920 1.00 80.69 88 TYR A O 1
ATOM 711 N N . THR A 1 89 ? -23.319 0.995 24.422 1.00 88.19 89 THR A N 1
ATOM 712 C CA . THR A 1 89 ? -23.860 1.885 23.393 1.00 88.19 89 THR A CA 1
ATOM 713 C C . THR A 1 89 ? -22.855 1.998 22.249 1.00 88.19 89 THR A C 1
ATOM 715 O O . THR A 1 89 ? -21.658 1.793 22.447 1.00 88.19 89 THR A O 1
ATOM 718 N N . ASN A 1 90 ? -23.305 2.415 21.063 1.00 86.81 90 ASN A N 1
ATOM 719 C CA . ASN A 1 90 ? -22.401 2.712 19.943 1.00 86.81 90 ASN A CA 1
ATOM 720 C C . ASN A 1 90 ? -21.281 3.702 20.321 1.00 86.81 90 ASN A C 1
ATOM 722 O O . ASN A 1 90 ? -20.160 3.569 19.840 1.00 86.81 90 ASN A O 1
ATOM 726 N N . GLY A 1 91 ? -21.565 4.673 21.199 1.00 89.88 91 GLY A N 1
ATOM 727 C CA . GLY A 1 91 ? -20.554 5.607 21.703 1.00 89.88 91 GLY A CA 1
ATOM 728 C C . GLY A 1 91 ? -19.465 4.902 22.511 1.00 89.88 91 GLY A C 1
ATOM 729 O O . GLY A 1 91 ? -18.285 5.096 22.251 1.00 89.88 91 GLY A O 1
ATOM 730 N N . GLN A 1 92 ? -19.848 3.998 23.413 1.00 92.06 92 GLN A N 1
ATOM 731 C CA . GLN A 1 92 ? -18.875 3.248 24.211 1.00 92.06 92 GLN A CA 1
ATOM 732 C C . GLN A 1 92 ? -18.029 2.291 23.357 1.00 92.06 92 GLN A C 1
ATOM 734 O O . GLN A 1 92 ? -16.842 2.133 23.625 1.00 92.06 92 GLN A O 1
ATOM 739 N N . VAL A 1 93 ? -18.592 1.694 22.300 1.00 93.00 93 VAL A N 1
ATOM 740 C CA . VAL A 1 93 ? -17.811 0.884 21.344 1.00 93.00 93 VAL A CA 1
ATOM 741 C C . VAL A 1 93 ? -16.768 1.744 20.620 1.00 93.00 93 VAL A C 1
ATOM 743 O O . VAL A 1 93 ? -15.621 1.324 20.462 1.00 93.00 93 VAL A O 1
ATOM 746 N N . GLN A 1 94 ? -17.135 2.967 20.220 1.00 93.81 94 GLN A N 1
ATOM 747 C CA . GLN A 1 94 ? -16.194 3.924 19.630 1.00 93.81 94 GLN A CA 1
ATOM 748 C C . GLN A 1 94 ? -15.072 4.295 20.612 1.00 93.81 94 GLN A C 1
ATOM 750 O O . GLN A 1 94 ? -13.908 4.349 20.211 1.00 93.81 94 GLN A O 1
ATOM 755 N N . ASP A 1 95 ? -15.402 4.525 21.884 1.00 94.19 95 ASP A N 1
ATOM 756 C CA . ASP A 1 95 ? -14.420 4.868 22.917 1.00 94.19 95 ASP A CA 1
ATOM 757 C C . ASP A 1 95 ? -13.417 3.729 23.145 1.00 94.19 95 ASP A C 1
ATOM 759 O O . ASP A 1 95 ? -12.208 3.973 23.212 1.00 94.19 95 ASP A O 1
ATOM 763 N N . VAL A 1 96 ? -13.896 2.478 23.190 1.00 93.00 96 VAL A N 1
ATOM 764 C CA . VAL A 1 96 ? -13.043 1.282 23.293 1.00 93.00 96 VAL A CA 1
ATOM 765 C C . VAL A 1 96 ? -12.114 1.174 22.084 1.00 93.00 96 VAL A C 1
ATOM 767 O O . VAL A 1 96 ? -10.906 1.010 22.257 1.00 93.00 96 VAL A O 1
ATOM 770 N N . TYR A 1 97 ? -12.640 1.340 20.866 1.00 94.06 97 TYR A N 1
ATOM 771 C CA . TYR A 1 97 ? -11.819 1.339 19.652 1.00 94.06 97 TYR A CA 1
ATOM 772 C C . TYR A 1 97 ? -10.721 2.407 19.716 1.00 94.06 97 TYR A C 1
ATOM 774 O O . TYR A 1 97 ? -9.550 2.136 19.451 1.00 94.06 97 TYR A O 1
ATOM 782 N N . GLN A 1 98 ? -11.079 3.625 20.124 1.00 95.12 98 GLN A N 1
ATOM 783 C CA . GLN A 1 98 ? -10.128 4.723 20.223 1.00 95.12 98 GLN A CA 1
ATOM 784 C C . GLN A 1 98 ? -9.055 4.471 21.290 1.00 95.12 98 GLN A C 1
ATOM 786 O O . GLN A 1 98 ? -7.906 4.878 21.100 1.00 95.12 98 GLN A O 1
ATOM 791 N N . ALA A 1 99 ? -9.405 3.806 22.394 1.00 94.50 99 ALA A N 1
ATOM 792 C CA . ALA A 1 99 ? -8.453 3.391 23.418 1.00 94.50 99 ALA A CA 1
ATOM 793 C C . ALA A 1 99 ? -7.459 2.345 22.885 1.00 94.50 99 ALA A C 1
ATOM 795 O O . ALA A 1 99 ? -6.260 2.486 23.123 1.00 94.50 99 ALA A O 1
ATOM 796 N N . MET A 1 100 ? -7.925 1.364 22.101 1.00 93.75 100 MET A N 1
ATOM 797 C CA . MET A 1 100 ? -7.054 0.380 21.439 1.00 93.75 100 MET A CA 1
ATOM 798 C C . MET A 1 100 ? -6.067 1.053 20.478 1.00 93.75 100 MET A C 1
ATOM 800 O O . MET A 1 100 ? -4.870 0.785 20.547 1.00 93.75 100 MET A O 1
ATOM 804 N N . ILE A 1 101 ? -6.541 1.973 19.628 1.00 94.56 101 ILE A N 1
ATOM 805 C CA . ILE A 1 101 ? -5.671 2.724 18.707 1.00 94.56 101 ILE A CA 1
ATOM 806 C C . ILE A 1 101 ? -4.624 3.539 19.474 1.00 94.56 101 ILE A C 1
ATOM 808 O O . ILE A 1 101 ? -3.451 3.498 19.119 1.00 94.56 101 ILE A O 1
ATOM 812 N N . LYS A 1 102 ? -5.012 4.227 20.556 1.00 93.25 102 LYS A N 1
ATOM 813 C CA . LYS A 1 102 ? -4.067 4.982 21.397 1.00 93.25 102 LYS A CA 1
ATOM 814 C C . LYS A 1 102 ? -3.001 4.086 22.026 1.00 93.25 102 LYS A C 1
ATOM 816 O O . LYS A 1 102 ? -1.843 4.484 22.068 1.00 93.25 102 LYS A O 1
ATOM 821 N N . ALA A 1 103 ? -3.376 2.895 22.496 1.00 92.88 103 ALA A N 1
ATOM 822 C CA . ALA A 1 103 ? -2.425 1.938 23.055 1.00 92.88 103 ALA A CA 1
ATOM 823 C C . ALA A 1 103 ? -1.395 1.489 22.001 1.00 92.88 103 ALA A C 1
ATOM 825 O O . ALA A 1 103 ? -0.196 1.503 22.277 1.00 92.88 103 ALA A O 1
ATOM 826 N 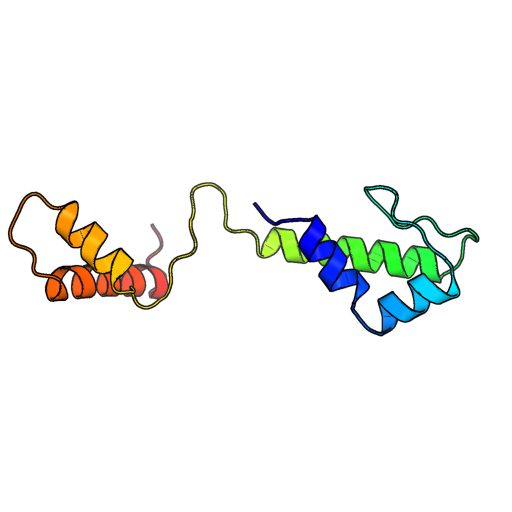N . ILE A 1 104 ? -1.850 1.200 20.775 1.00 88.31 104 ILE A N 1
ATOM 827 C CA . ILE A 1 104 ? -0.981 0.858 19.636 1.00 88.31 104 ILE A CA 1
ATOM 828 C C . ILE A 1 104 ? -0.052 2.032 19.281 1.00 88.31 104 ILE A C 1
ATOM 830 O O . ILE A 1 104 ? 1.150 1.841 19.123 1.00 88.31 104 ILE A O 1
ATOM 834 N N . GLU A 1 105 ? -0.581 3.256 19.187 1.00 86.75 105 GLU A N 1
ATOM 835 C CA . GLU A 1 105 ? 0.205 4.453 18.844 1.00 86.75 105 GLU A CA 1
ATOM 836 C C . GLU A 1 105 ? 1.211 4.848 19.930 1.00 86.75 105 GLU A C 1
ATOM 838 O O . GLU A 1 105 ? 2.259 5.406 19.612 1.00 86.75 105 GLU A O 1
ATOM 843 N N . SER A 1 106 ? 0.924 4.550 21.200 1.00 84.69 106 SER A N 1
ATOM 844 C CA . SER A 1 106 ? 1.848 4.833 22.303 1.00 84.69 106 SER A CA 1
ATOM 845 C C . SER A 1 106 ? 3.100 3.952 22.315 1.00 84.69 106 SER A C 1
ATOM 847 O O . SER A 1 106 ? 3.950 4.148 23.179 1.00 84.69 106 SER A O 1
ATOM 849 N N . GLY A 1 107 ? 3.233 3.008 21.371 1.00 66.69 107 GLY A N 1
ATOM 850 C CA . GLY A 1 107 ? 4.379 2.105 21.316 1.00 66.69 107 GLY A CA 1
ATOM 851 C C . GLY A 1 107 ? 4.478 1.246 22.571 1.00 66.69 107 GLY A C 1
ATOM 852 O O . GLY A 1 107 ? 5.581 0.982 23.036 1.00 66.69 107 GLY A O 1
ATOM 853 N N . ALA A 1 108 ? 3.335 0.861 23.153 1.00 55.56 108 ALA A N 1
ATOM 854 C CA . ALA A 1 108 ? 3.296 -0.082 24.259 1.00 55.56 108 ALA A CA 1
ATOM 855 C C . ALA A 1 108 ? 3.735 -1.457 23.730 1.00 55.56 108 ALA A C 1
ATOM 857 O O . ALA A 1 108 ? 2.911 -2.279 23.330 1.00 55.56 108 ALA A O 1
ATOM 858 N N . GLU A 1 109 ? 5.050 -1.644 23.635 1.00 52.19 109 GLU A N 1
ATOM 859 C CA . GLU A 1 109 ? 5.697 -2.918 23.352 1.00 52.19 109 GLU A CA 1
ATOM 860 C C . GLU A 1 109 ? 5.242 -3.943 24.403 1.00 52.19 109 GLU A C 1
ATOM 862 O O . GLU A 1 109 ? 5.168 -3.636 25.597 1.00 52.19 109 GLU A O 1
ATOM 867 N N . GLN A 1 110 ? 4.873 -5.136 23.929 1.00 51.81 110 GLN A N 1
ATOM 868 C CA . GLN A 1 110 ? 4.740 -6.332 24.762 1.00 51.81 110 GLN A CA 1
ATOM 869 C C . GLN A 1 110 ? 6.120 -6.894 25.090 1.00 51.81 110 GLN A C 1
ATOM 871 O O . GLN A 1 110 ? 6.980 -6.875 24.180 1.00 51.81 110 GLN A O 1
#

Foldseek 3Di:
DQPVVVLVVVLCPPPVNVVLCVVQVWDDPPQATDGPDPDPSRVVRRVVSVVSVVVSVVPDADPPDDDDDLFDDPVRLVVQVVPDPDDDDSVNSRVVSNVVSVCVVVCVDD

Secondary structure (DSSP, 8-state):
---HHHHHHHHHTSHHHHHHHHHTT-EE-SSSEE-SS--HHHHHHHHHHHHHHHHHHHTSPPTT-----SS--HHHHHHHHHT-SS---HHHHHHHHHHHHHHHHTT---

Radius of gyration: 22.35 Å; chains: 1; bounding box: 47×21×55 Å